Protein AF-A0A2K0UJG3-F1 (afdb_monomer_lite)

Structure (mmCIF, N/CA/C/O backbone):
data_AF-A0A2K0UJG3-F1
#
_entry.id   AF-A0A2K0U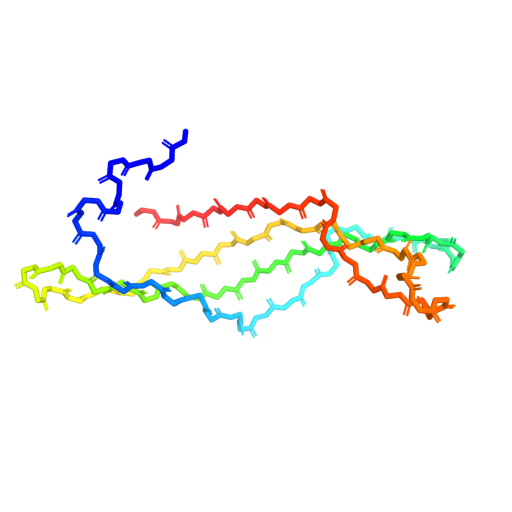JG3-F1
#
loop_
_atom_site.group_PDB
_atom_site.id
_atom_site.type_symbol
_atom_site.label_atom_id
_atom_site.label_alt_id
_atom_site.label_comp_id
_atom_site.label_asym_id
_atom_site.label_entity_id
_atom_site.label_seq_id
_atom_site.pdbx_PDB_ins_code
_atom_site.Cartn_x
_atom_site.Cartn_y
_atom_site.Cartn_z
_atom_site.occupancy
_atom_site.B_iso_or_equiv
_atom_site.auth_seq_id
_atom_site.auth_comp_id
_atom_site.auth_asym_id
_atom_site.auth_atom_id
_atom_site.pdbx_PDB_model_num
ATOM 1 N N . MET A 1 1 ? -15.254 -3.680 -6.538 1.00 48.09 1 MET A N 1
ATOM 2 C CA . MET A 1 1 ? -14.807 -2.268 -6.491 1.00 48.09 1 MET A CA 1
ATOM 3 C C . MET A 1 1 ? -15.354 -1.636 -5.210 1.00 48.09 1 MET A C 1
ATOM 5 O O . MET A 1 1 ? -16.483 -1.941 -4.856 1.00 48.09 1 MET A O 1
ATOM 9 N N . ARG A 1 2 ? -14.562 -0.871 -4.440 1.00 61.25 2 ARG A N 1
ATOM 10 C CA . ARG A 1 2 ? -14.930 -0.377 -3.086 1.00 61.25 2 ARG A CA 1
ATOM 11 C C . ARG A 1 2 ? -15.722 0.945 -3.113 1.00 61.25 2 ARG A C 1
ATOM 13 O O . ARG A 1 2 ? -15.476 1.811 -2.281 1.00 61.25 2 ARG A O 1
ATOM 20 N N . GLU A 1 3 ? -16.629 1.133 -4.069 1.00 65.94 3 GLU A N 1
ATOM 21 C CA . GLU A 1 3 ? -17.322 2.421 -4.266 1.00 65.94 3 GLU A CA 1
ATOM 22 C C . GLU A 1 3 ? -18.125 2.851 -3.032 1.00 65.94 3 GLU A C 1
ATOM 24 O O . GLU A 1 3 ? -18.007 3.988 -2.581 1.00 65.94 3 GLU A O 1
ATOM 29 N N . GLY A 1 4 ? -18.830 1.910 -2.395 1.00 76.81 4 GLY A N 1
ATOM 30 C CA . GLY A 1 4 ? -19.596 2.188 -1.177 1.00 76.81 4 GLY A CA 1
ATOM 31 C C . GLY A 1 4 ? -18.747 2.673 0.004 1.00 76.81 4 GLY A C 1
ATOM 32 O O . GLY A 1 4 ? -19.248 3.398 0.855 1.00 76.81 4 GLY A O 1
ATOM 33 N N . MET A 1 5 ? -17.449 2.355 0.055 1.00 79.94 5 MET A N 1
ATOM 34 C CA . MET A 1 5 ? -16.585 2.735 1.179 1.00 79.94 5 MET A CA 1
ATOM 35 C C . MET A 1 5 ? -16.328 4.249 1.228 1.00 79.94 5 MET A C 1
ATOM 37 O O . MET A 1 5 ? -16.324 4.837 2.307 1.00 79.94 5 MET A O 1
ATOM 41 N N . TRP A 1 6 ? -16.172 4.902 0.071 1.00 82.06 6 TRP A N 1
ATOM 42 C CA . TRP A 1 6 ? -15.938 6.352 -0.010 1.00 82.06 6 TRP A CA 1
ATOM 43 C C . TRP A 1 6 ? -17.176 7.189 0.337 1.00 82.06 6 TRP A C 1
ATOM 45 O O . TRP A 1 6 ? -17.074 8.386 0.619 1.00 82.06 6 TRP A O 1
ATOM 55 N N . SER A 1 7 ? -18.357 6.565 0.370 1.00 87.19 7 SER A N 1
ATOM 56 C CA . SER A 1 7 ? -19.561 7.232 0.868 1.00 87.19 7 SER A CA 1
ATOM 57 C C . SER A 1 7 ? -19.442 7.565 2.362 1.00 87.19 7 SER A C 1
ATOM 59 O O . SER A 1 7 ? -19.880 8.641 2.765 1.00 87.19 7 SER A O 1
ATOM 61 N N . VAL A 1 8 ? -18.746 6.723 3.141 1.00 87.56 8 VAL A N 1
ATOM 62 C CA . VAL A 1 8 ? -18.636 6.823 4.609 1.00 87.56 8 VAL A CA 1
ATOM 63 C C . VAL A 1 8 ? -17.262 7.319 5.071 1.00 87.56 8 VAL A C 1
ATOM 65 O O . VAL A 1 8 ? -17.168 8.046 6.058 1.00 87.56 8 VAL A O 1
ATOM 68 N N . VAL A 1 9 ? -16.188 6.956 4.366 1.00 89.75 9 VAL A N 1
ATOM 69 C CA . VAL A 1 9 ? -14.809 7.314 4.734 1.00 89.75 9 VAL A CA 1
ATOM 70 C C . VAL A 1 9 ? -14.477 8.731 4.263 1.00 89.75 9 VAL A C 1
ATOM 72 O O . VAL A 1 9 ? -14.592 9.037 3.078 1.00 89.75 9 VAL A O 1
ATOM 75 N N . ALA A 1 10 ? -14.053 9.586 5.192 1.00 92.06 10 ALA A N 1
ATOM 76 C CA . ALA A 1 10 ? -13.534 10.925 4.922 1.00 92.06 10 ALA A CA 1
ATOM 77 C C . ALA A 1 10 ? -12.025 10.892 4.644 1.00 92.06 10 ALA A C 1
ATOM 79 O O . ALA A 1 10 ? -11.553 11.513 3.697 1.00 92.06 10 ALA A O 1
ATOM 80 N N . GLU A 1 11 ? -11.271 10.135 5.444 1.00 93.38 11 GLU A N 1
ATOM 81 C CA . GLU A 1 11 ? -9.817 10.027 5.320 1.00 93.38 11 GLU A CA 1
ATOM 82 C C . GLU A 1 11 ? -9.381 8.565 5.453 1.00 93.38 11 GLU A C 1
ATOM 84 O O . GLU A 1 11 ? -9.914 7.804 6.265 1.00 93.38 11 GLU A O 1
ATOM 89 N N . ARG A 1 12 ? -8.390 8.170 4.648 1.00 92.44 12 ARG A N 1
ATOM 90 C CA . ARG A 1 12 ? -7.780 6.839 4.687 1.00 92.44 12 ARG A CA 1
ATOM 91 C C . ARG A 1 12 ? -6.277 6.960 4.489 1.00 92.44 12 ARG A C 1
ATOM 93 O O . ARG A 1 12 ? -5.834 7.359 3.414 1.00 92.44 12 ARG A O 1
ATOM 100 N N . LYS A 1 13 ? -5.495 6.554 5.487 1.00 94.75 13 LYS A N 1
ATOM 101 C CA . LYS A 1 13 ? -4.029 6.604 5.444 1.00 94.75 13 LYS A CA 1
ATOM 102 C C . LYS A 1 13 ? -3.447 5.219 5.677 1.00 94.75 13 LYS A C 1
ATOM 104 O O . LYS A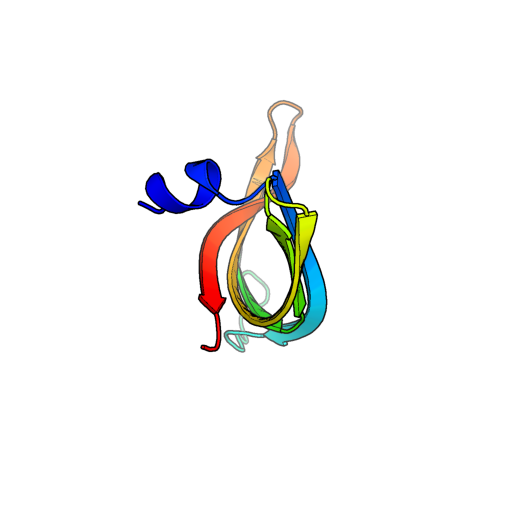 1 13 ? -3.654 4.645 6.739 1.00 94.75 13 LYS A O 1
ATOM 109 N N . HIS A 1 14 ? -2.707 4.707 4.696 1.00 94.31 14 HIS A N 1
ATOM 110 C CA . HIS A 1 14 ? -1.904 3.498 4.871 1.00 94.31 14 HIS A CA 1
ATOM 111 C C . HIS A 1 14 ? -0.518 3.903 5.353 1.00 94.31 14 HIS A C 1
ATOM 113 O O . HIS A 1 14 ? 0.134 4.744 4.734 1.00 94.31 14 HIS A O 1
ATOM 119 N N . THR A 1 15 ? -0.067 3.274 6.426 1.00 96.94 15 THR A N 1
ATOM 120 C CA . THR A 1 15 ? 1.301 3.372 6.922 1.00 96.94 15 THR A CA 1
ATOM 121 C C . THR A 1 15 ? 1.936 1.999 6.767 1.00 96.94 15 THR A C 1
ATOM 123 O O . THR A 1 15 ? 1.403 1.015 7.276 1.00 96.94 15 THR A O 1
ATOM 126 N N . VAL A 1 16 ? 3.051 1.917 6.040 1.00 96.88 16 VAL A N 1
ATOM 127 C CA . VAL A 1 16 ? 3.856 0.692 5.935 1.00 96.88 16 VAL A CA 1
ATOM 128 C C . VAL A 1 16 ? 4.849 0.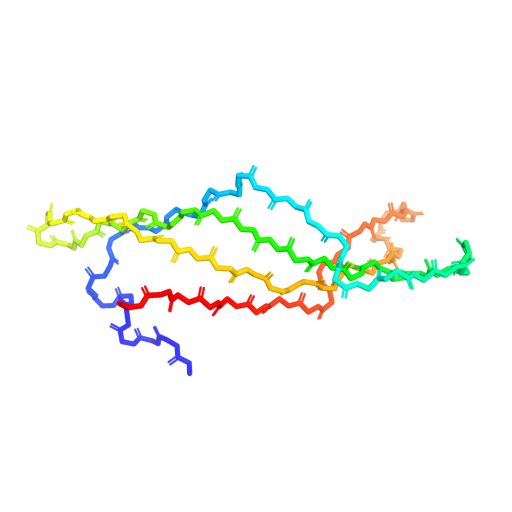684 7.091 1.00 96.88 16 VAL A C 1
ATOM 130 O O . VAL A 1 16 ? 5.613 1.632 7.246 1.00 96.88 16 VAL A O 1
ATOM 133 N N . THR A 1 17 ? 4.839 -0.373 7.898 1.00 97.12 17 THR A N 1
ATOM 134 C CA . THR A 1 17 ? 5.771 -0.549 9.022 1.00 97.12 17 THR A CA 1
ATOM 135 C C . THR A 1 17 ? 6.840 -1.593 8.727 1.00 97.12 17 THR A C 1
ATOM 137 O O . THR A 1 17 ? 7.931 -1.521 9.288 1.00 97.12 17 THR A O 1
ATOM 140 N N . LYS A 1 18 ? 6.554 -2.558 7.841 1.00 97.38 18 LYS A N 1
ATOM 141 C CA . LYS A 1 18 ? 7.504 -3.592 7.409 1.00 97.38 18 LYS A CA 1
ATOM 142 C C . LYS A 1 18 ? 7.332 -3.921 5.929 1.00 97.38 18 LYS A C 1
ATOM 144 O O . LYS A 1 18 ? 6.221 -3.878 5.398 1.00 97.38 18 LYS A O 1
ATOM 149 N N . VAL A 1 19 ? 8.442 -4.292 5.297 1.00 96.00 19 VAL A N 1
ATOM 150 C CA . VAL A 1 19 ? 8.510 -4.748 3.907 1.00 96.00 19 VAL A CA 1
ATOM 151 C C . VAL A 1 19 ? 9.313 -6.041 3.869 1.00 96.00 19 VAL A C 1
ATOM 153 O O . VAL A 1 19 ? 10.372 -6.129 4.488 1.00 96.00 19 VAL A O 1
ATOM 156 N N . PHE A 1 20 ? 8.810 -7.029 3.141 1.00 94.00 20 PHE A N 1
ATOM 157 C CA . PHE A 1 20 ? 9.452 -8.323 2.942 1.00 94.00 20 PHE A CA 1
ATOM 158 C C . PHE A 1 20 ? 9.480 -8.653 1.448 1.00 94.00 20 PHE A C 1
ATOM 160 O O . PHE A 1 20 ? 8.572 -8.233 0.726 1.00 94.00 20 PHE A O 1
ATOM 167 N N . PRO A 1 21 ? 10.455 -9.435 0.966 1.00 92.75 21 PRO A N 1
ATOM 168 C CA . PRO A 1 21 ? 10.356 -10.048 -0.352 1.00 92.75 21 PRO A CA 1
ATOM 169 C C . PRO A 1 21 ? 9.116 -10.950 -0.400 1.00 92.75 21 PRO A C 1
ATOM 171 O O . PRO A 1 21 ? 8.952 -11.827 0.445 1.00 92.75 21 PRO A O 1
ATOM 174 N N . GLY A 1 22 ? 8.225 -10.719 -1.364 1.00 88.81 22 GLY A N 1
ATOM 175 C CA . GLY A 1 22 ? 7.108 -11.630 -1.642 1.00 88.81 22 GLY A CA 1
ATOM 176 C C . GLY A 1 22 ? 7.557 -12.872 -2.407 1.00 88.81 22 GLY A C 1
ATOM 177 O O . GLY A 1 22 ? 6.933 -13.924 -2.312 1.00 88.81 22 GLY A O 1
ATOM 178 N N . ARG A 1 23 ? 8.709 -12.769 -3.074 1.00 86.81 23 ARG A N 1
ATOM 179 C CA . ARG A 1 23 ? 9.436 -13.881 -3.667 1.00 86.81 23 ARG A CA 1
ATOM 180 C C . ARG A 1 23 ? 10.931 -13.622 -3.572 1.00 86.81 23 ARG A C 1
ATOM 182 O O . ARG A 1 23 ? 11.394 -12.509 -3.810 1.00 86.81 23 ARG A O 1
ATOM 189 N N . PHE A 1 24 ? 11.679 -14.669 -3.260 1.00 78.50 24 PHE A N 1
ATOM 190 C CA . PHE A 1 24 ? 13.133 -14.671 -3.349 1.00 78.50 24 PHE A CA 1
ATOM 191 C C . PHE A 1 24 ? 13.485 -15.172 -4.750 1.00 78.50 24 PHE A C 1
ATOM 193 O O . PHE A 1 24 ? 13.198 -16.319 -5.088 1.00 78.50 24 PHE A O 1
ATOM 200 N N . ASN A 1 25 ? 13.968 -14.274 -5.609 1.00 67.88 25 ASN A N 1
ATOM 201 C CA . ASN A 1 25 ? 14.395 -14.613 -6.961 1.00 67.88 25 ASN A CA 1
ATOM 202 C C . ASN A 1 25 ? 15.921 -14.512 -7.005 1.00 67.88 25 ASN A C 1
ATOM 204 O O . ASN A 1 25 ? 16.460 -13.438 -6.751 1.00 67.88 25 ASN A O 1
ATOM 208 N N . ASP A 1 26 ? 16.601 -15.608 -7.334 1.00 67.81 26 ASP A N 1
ATOM 209 C CA . ASP A 1 26 ? 18.072 -15.652 -7.384 1.00 67.81 26 ASP A CA 1
ATOM 210 C C . ASP A 1 26 ? 18.636 -15.016 -8.665 1.00 67.81 26 ASP A C 1
ATOM 212 O O . ASP A 1 26 ? 19.848 -14.898 -8.838 1.00 67.81 26 ASP A O 1
ATOM 216 N N . 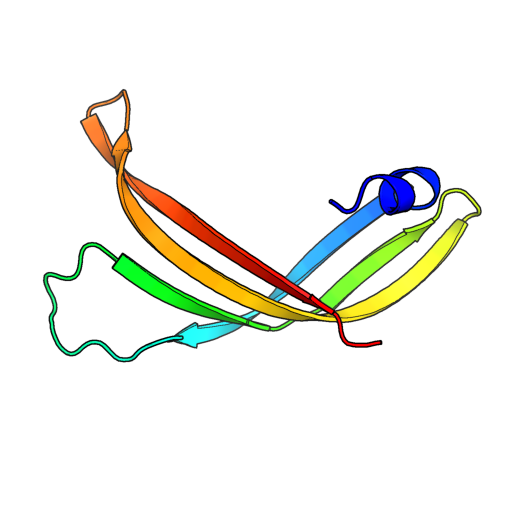ASN A 1 27 ? 17.760 -14.597 -9.583 1.00 65.81 27 ASN A N 1
ATOM 217 C CA . ASN A 1 27 ? 18.156 -13.991 -10.843 1.00 65.81 27 ASN A CA 1
ATOM 218 C C . ASN A 1 27 ? 18.253 -12.462 -10.718 1.00 65.81 27 ASN A C 1
ATOM 220 O O . ASN A 1 27 ? 17.238 -11.764 -10.638 1.00 65.81 27 ASN A O 1
ATOM 224 N N . GLN A 1 28 ? 19.488 -11.954 -10.721 1.00 62.97 28 GLN A N 1
ATOM 225 C CA . GLN A 1 28 ? 19.815 -10.533 -10.557 1.00 62.97 28 GLN A CA 1
ATOM 226 C C . GLN A 1 28 ? 19.259 -9.649 -11.693 1.00 62.97 28 GLN A C 1
ATOM 228 O O . GLN A 1 28 ? 19.015 -8.464 -11.473 1.00 62.97 28 GLN A O 1
ATOM 233 N N . ASP A 1 29 ? 18.966 -10.237 -12.860 1.00 64.94 29 ASP A N 1
ATOM 234 C CA . ASP A 1 29 ? 18.420 -9.552 -14.045 1.00 64.94 29 ASP A CA 1
ATOM 235 C C . ASP A 1 29 ? 16.883 -9.432 -14.048 1.00 64.94 29 ASP A C 1
ATOM 237 O O . ASP A 1 29 ? 16.263 -9.038 -15.043 1.00 64.94 29 ASP A O 1
ATOM 241 N N . SER A 1 30 ? 16.228 -9.773 -12.936 1.00 71.06 30 SER A N 1
ATOM 242 C CA . SER A 1 30 ? 14.782 -9.621 -12.797 1.00 71.06 30 SER A CA 1
ATOM 243 C C . SER A 1 30 ? 14.370 -8.148 -12.919 1.00 71.06 30 SER A C 1
ATOM 245 O O . SER A 1 30 ? 14.674 -7.320 -12.061 1.00 71.06 30 SER A O 1
ATOM 247 N N . LYS A 1 31 ? 13.594 -7.813 -13.959 1.00 82.31 31 LYS A N 1
ATOM 248 C CA . LYS A 1 31 ? 12.955 -6.487 -14.103 1.00 82.31 31 LYS A CA 1
ATOM 249 C C . LYS A 1 31 ? 11.831 -6.247 -13.091 1.00 82.31 31 LYS A C 1
ATOM 251 O O . LYS A 1 31 ? 11.255 -5.155 -13.069 1.00 82.31 31 LYS A O 1
ATOM 256 N N . GLU A 1 32 ? 11.507 -7.263 -12.293 1.00 90.00 32 GLU A N 1
ATOM 257 C CA . GLU A 1 32 ? 10.417 -7.257 -11.330 1.00 90.00 32 GLU A CA 1
ATOM 258 C C . GLU A 1 32 ? 10.892 -7.578 -9.914 1.00 90.00 32 GLU A C 1
ATOM 260 O O . GLU A 1 32 ? 11.758 -8.431 -9.709 1.00 90.00 32 GLU A O 1
ATOM 265 N N . SER A 1 33 ? 10.268 -6.921 -8.939 1.00 91.12 33 SER A N 1
ATOM 266 C CA . SER A 1 33 ? 10.455 -7.190 -7.516 1.00 91.12 33 SER A CA 1
ATOM 267 C C . SER A 1 33 ? 9.098 -7.386 -6.858 1.00 91.12 33 SER A C 1
ATOM 269 O O . SER A 1 33 ? 8.268 -6.475 -6.831 1.00 91.12 33 SER A O 1
ATOM 271 N N . GLU A 1 34 ? 8.875 -8.577 -6.318 1.00 93.75 34 GLU A N 1
ATOM 272 C CA . GLU A 1 34 ? 7.665 -8.920 -5.580 1.00 93.75 34 GLU A CA 1
ATOM 273 C C . GLU A 1 34 ? 7.862 -8.621 -4.092 1.00 93.75 34 GLU A C 1
ATOM 275 O O . GLU A 1 34 ? 8.871 -9.006 -3.498 1.00 93.75 34 GLU A O 1
ATOM 280 N N . LEU A 1 35 ? 6.902 -7.930 -3.479 1.00 94.75 35 LEU A N 1
ATOM 281 C CA . LEU A 1 35 ? 6.983 -7.425 -2.113 1.00 94.75 35 LEU A CA 1
ATOM 282 C C . LEU A 1 35 ? 5.708 -7.743 -1.331 1.00 94.75 35 LEU A C 1
ATOM 284 O O . LEU A 1 35 ? 4.592 -7.564 -1.823 1.00 94.75 35 LEU A O 1
ATOM 288 N N . MET A 1 36 ? 5.890 -8.116 -0.069 1.00 96.62 36 MET A N 1
ATOM 289 C CA . MET A 1 36 ? 4.843 -8.124 0.943 1.00 96.62 36 MET A CA 1
ATOM 290 C C . MET A 1 36 ? 5.014 -6.911 1.853 1.00 96.62 36 MET A C 1
ATOM 292 O O . MET A 1 36 ? 6.090 -6.660 2.394 1.00 96.62 36 MET A O 1
ATOM 296 N N . LEU A 1 37 ? 3.937 -6.158 2.027 1.00 96.62 37 LEU A N 1
ATOM 297 C CA . LEU A 1 37 ? 3.862 -4.983 2.884 1.00 96.62 37 LEU A CA 1
ATOM 298 C C . LEU A 1 37 ? 3.047 -5.335 4.122 1.00 96.62 37 LEU A C 1
ATOM 300 O O . LEU A 1 37 ? 2.045 -6.040 4.027 1.00 96.62 37 LEU A O 1
ATOM 304 N N . HIS A 1 38 ? 3.437 -4.811 5.272 1.00 97.00 38 HIS A N 1
ATOM 305 C CA . HIS A 1 38 ? 2.657 -4.907 6.497 1.00 97.00 38 HIS A CA 1
ATOM 306 C C . HIS A 1 38 ? 2.610 -3.544 7.175 1.00 97.00 38 HIS A C 1
ATOM 308 O O . HIS A 1 38 ? 3.607 -2.815 7.185 1.00 97.00 38 HIS A O 1
ATOM 314 N N . GLY A 1 39 ? 1.471 -3.208 7.767 1.00 96.56 39 GLY A N 1
ATOM 315 C CA . GLY A 1 39 ? 1.343 -2.025 8.602 1.00 96.56 39 GLY A CA 1
ATOM 316 C C . GLY A 1 39 ? -0.092 -1.754 9.004 1.00 96.56 39 GLY A C 1
ATOM 317 O O . GLY A 1 39 ? -0.874 -2.684 9.180 1.00 96.56 39 GLY A O 1
ATOM 318 N N . ASP A 1 40 ? -0.436 -0.475 9.110 1.00 96.69 40 ASP A N 1
ATOM 319 C CA . ASP A 1 40 ? -1.719 -0.024 9.644 1.00 96.69 40 ASP A CA 1
ATOM 320 C C . ASP A 1 40 ? -2.462 0.873 8.654 1.00 96.69 40 ASP A C 1
ATOM 322 O O . ASP A 1 40 ? -1.852 1.639 7.900 1.00 96.69 40 ASP A O 1
ATOM 326 N N . VAL A 1 41 ? -3.791 0.775 8.651 1.00 95.06 41 VAL A N 1
ATOM 327 C CA . VAL A 1 41 ? -4.667 1.715 7.950 1.00 95.06 41 VAL A CA 1
ATOM 328 C C . VAL A 1 41 ? -5.481 2.476 8.972 1.00 95.06 41 VAL A C 1
ATOM 330 O O . VAL A 1 41 ? -6.316 1.890 9.658 1.00 95.06 41 VAL A O 1
ATOM 333 N N . ALA A 1 42 ? -5.251 3.783 9.032 1.00 95.25 42 ALA A N 1
ATOM 334 C CA . ALA A 1 42 ? -6.087 4.700 9.786 1.00 95.25 42 ALA A CA 1
ATOM 335 C C . ALA A 1 42 ? -7.259 5.157 8.909 1.00 95.25 42 ALA A C 1
ATOM 337 O O . ALA A 1 42 ? -7.062 5.603 7.771 1.00 95.25 42 ALA A O 1
ATOM 338 N N . TYR A 1 43 ? -8.465 5.049 9.453 1.00 92.75 43 TYR A N 1
ATOM 339 C CA . TYR A 1 43 ? -9.704 5.541 8.874 1.00 92.75 43 TYR A CA 1
ATOM 340 C C . TYR A 1 43 ? -10.265 6.655 9.738 1.00 92.75 43 TYR A C 1
ATOM 342 O O . TYR A 1 43 ? -10.306 6.536 10.962 1.00 92.75 43 TYR A O 1
ATOM 350 N N . LYS A 1 44 ? -10.789 7.678 9.073 1.00 94.31 44 LYS A N 1
ATOM 351 C CA . LYS A 1 44 ? -11.708 8.643 9.663 1.00 94.31 44 LYS A CA 1
ATOM 352 C C . LYS A 1 44 ? -12.968 8.668 8.823 1.00 94.31 44 LYS A C 1
ATOM 354 O O . LYS A 1 44 ? -12.898 8.798 7.598 1.00 94.31 44 LYS A O 1
ATOM 359 N N . THR A 1 45 ? -14.114 8.503 9.452 1.00 92.56 45 THR A N 1
ATOM 360 C CA . THR A 1 45 ? -15.420 8.531 8.794 1.00 92.56 45 THR A CA 1
ATOM 361 C C . THR A 1 45 ? -16.008 9.937 8.840 1.00 92.56 45 THR A C 1
ATOM 363 O O . THR A 1 45 ? -15.583 10.793 9.618 1.00 92.56 45 THR A O 1
ATOM 366 N N . LYS A 1 46 ? -16.967 10.215 7.955 1.00 92.38 46 LYS A N 1
ATOM 367 C CA . LYS A 1 46 ? -17.586 11.547 7.827 1.00 92.38 46 LYS A CA 1
ATOM 368 C C . LYS A 1 46 ? -18.408 11.961 9.052 1.00 92.38 46 LYS A C 1
ATOM 370 O O . LYS A 1 46 ? -18.613 13.149 9.255 1.00 92.38 46 LYS A O 1
ATOM 375 N N . ASP A 1 47 ? -18.841 10.998 9.861 1.00 93.44 47 ASP A N 1
ATOM 376 C CA . ASP A 1 47 ? -19.491 11.210 11.160 1.00 93.44 47 ASP A CA 1
ATOM 377 C C . ASP A 1 47 ? -18.487 11.478 12.304 1.00 93.44 47 ASP A C 1
ATOM 379 O O . ASP A 1 47 ? -18.894 11.694 13.441 1.00 93.44 47 ASP A O 1
ATOM 383 N N . GLY A 1 48 ? -17.179 11.493 12.013 1.00 91.50 48 GLY A N 1
ATOM 384 C CA . GLY A 1 48 ? -16.116 11.817 12.965 1.00 91.50 48 GLY A CA 1
ATOM 385 C C . GLY A 1 48 ? -15.477 10.613 13.658 1.00 91.50 48 GLY A C 1
ATOM 386 O O . GLY A 1 48 ? -14.465 10.793 14.340 1.00 91.50 48 GLY A O 1
ATOM 387 N N . ASN A 1 49 ? -15.989 9.392 13.465 1.00 93.25 49 ASN A N 1
ATOM 388 C CA . ASN A 1 49 ? -15.376 8.204 14.062 1.00 93.25 49 ASN A CA 1
ATOM 389 C C . ASN A 1 49 ? -13.991 7.928 13.458 1.00 93.25 49 ASN A C 1
ATOM 391 O O . ASN A 1 49 ? -13.735 8.165 12.276 1.00 93.25 49 ASN A O 1
ATOM 395 N N . SER A 1 50 ? -13.074 7.425 14.285 1.00 94.25 50 SER A N 1
ATOM 396 C CA . SER A 1 50 ? -11.709 7.091 13.873 1.00 94.25 50 SER A CA 1
ATOM 397 C C . SER A 1 50 ? -11.345 5.684 14.322 1.00 94.25 50 SER A C 1
ATOM 399 O O . SER A 1 50 ? -11.672 5.274 15.433 1.00 94.25 50 SER A O 1
ATOM 401 N N . SER A 1 51 ? -10.673 4.935 13.453 1.00 93.62 51 SER A N 1
ATOM 402 C CA . SER A 1 51 ? -10.216 3.576 13.748 1.00 93.62 51 SER A CA 1
ATOM 403 C C . SER A 1 51 ? -8.910 3.276 13.028 1.00 93.62 51 SER A C 1
ATOM 405 O O . SER A 1 51 ? -8.633 3.834 11.966 1.00 93.62 51 SER A O 1
ATOM 407 N N . THR A 1 52 ? -8.120 2.373 13.598 1.00 94.94 52 THR A N 1
ATOM 408 C CA . THR A 1 52 ? -6.888 1.872 12.991 1.00 94.94 52 THR A CA 1
ATOM 409 C C . THR A 1 52 ? -6.951 0.356 12.972 1.00 94.94 52 THR A C 1
ATOM 411 O O . THR A 1 52 ? -7.247 -0.257 13.995 1.00 94.94 52 THR A O 1
ATOM 414 N N . VAL A 1 53 ? -6.685 -0.242 11.814 1.00 94.19 53 VAL A N 1
ATOM 415 C CA . VAL A 1 53 ? -6.661 -1.701 11.646 1.00 94.19 53 VAL A CA 1
ATOM 416 C C . VAL A 1 53 ? -5.380 -2.131 10.950 1.00 94.19 53 VAL A C 1
ATOM 418 O O . VAL A 1 53 ? -4.874 -1.423 10.073 1.00 94.19 53 VAL A O 1
ATOM 421 N N . ALA A 1 54 ? -4.892 -3.317 11.302 1.00 95.56 54 ALA A N 1
ATOM 422 C CA . ALA A 1 54 ? -3.755 -3.915 10.625 1.00 95.56 54 ALA A CA 1
ATOM 423 C C . ALA A 1 54 ? -4.114 -4.262 9.168 1.00 95.56 54 ALA A C 1
ATOM 425 O O . ALA A 1 54 ? -5.233 -4.689 8.853 1.00 95.56 54 ALA A O 1
ATOM 426 N N . TRP A 1 55 ? -3.146 -4.110 8.268 1.00 95.94 55 TRP A N 1
ATOM 427 C CA . TRP A 1 55 ? -3.264 -4.529 6.876 1.00 95.94 55 TRP A CA 1
ATOM 428 C C . TRP A 1 55 ? -1.991 -5.192 6.375 1.00 95.94 55 TRP A C 1
ATOM 430 O O . TRP A 1 55 ? -0.881 -4.928 6.842 1.00 95.94 55 TRP A O 1
ATOM 440 N N . ALA A 1 56 ? -2.181 -6.022 5.358 1.00 96.38 56 ALA A N 1
ATOM 441 C CA . ALA A 1 56 ? -1.107 -6.556 4.548 1.00 96.38 56 ALA A CA 1
ATOM 442 C C . ALA A 1 56 ? -1.309 -6.148 3.088 1.00 96.38 56 ALA A C 1
ATOM 444 O O . ALA A 1 56 ? -2.436 -6.063 2.592 1.00 96.38 56 ALA A O 1
ATOM 445 N N . GLY A 1 57 ? -0.211 -5.897 2.392 1.00 95.62 57 GLY A N 1
ATOM 446 C CA . GLY A 1 57 ? -0.184 -5.608 0.969 1.00 95.62 57 GLY A CA 1
ATOM 447 C C . GLY A 1 57 ? 0.641 -6.638 0.226 1.00 95.62 57 GLY A C 1
ATOM 448 O O . GLY A 1 57 ? 1.656 -7.098 0.734 1.00 95.62 57 GLY A O 1
ATOM 449 N N . HIS A 1 58 ? 0.228 -6.960 -0.990 1.00 96.06 58 HIS A N 1
ATOM 450 C CA . HIS A 1 58 ? 1.075 -7.640 -1.964 1.00 96.06 58 HIS A CA 1
ATOM 451 C C . HIS A 1 58 ? 1.285 -6.691 -3.138 1.00 96.06 58 HIS A C 1
ATOM 453 O O . HIS A 1 58 ? 0.330 -6.063 -3.600 1.00 96.06 58 HIS A O 1
ATOM 459 N N . ALA A 1 59 ? 2.531 -6.529 -3.563 1.00 96.06 59 ALA A N 1
ATOM 460 C CA . ALA A 1 59 ? 2.904 -5.604 -4.616 1.00 96.06 59 ALA A CA 1
ATOM 461 C C . ALA A 1 59 ? 3.932 -6.233 -5.553 1.00 96.06 59 ALA A C 1
ATOM 463 O O . ALA A 1 59 ? 4.857 -6.905 -5.105 1.00 96.06 59 ALA A O 1
ATOM 464 N N . VAL A 1 60 ? 3.807 -5.944 -6.845 1.00 95.00 60 VAL A N 1
ATOM 465 C CA . VAL A 1 60 ? 4.841 -6.236 -7.842 1.00 95.00 60 VAL A CA 1
ATOM 466 C C . VAL A 1 60 ? 5.327 -4.907 -8.396 1.00 95.00 60 VAL A C 1
ATOM 468 O O . VAL A 1 60 ? 4.543 -4.153 -8.974 1.00 95.00 60 VAL A O 1
ATOM 471 N N . LEU A 1 61 ? 6.608 -4.603 -8.206 1.00 93.38 61 LEU A N 1
ATOM 472 C CA . LEU A 1 61 ? 7.275 -3.464 -8.828 1.00 93.38 61 LEU A CA 1
ATOM 473 C C . LEU A 1 61 ? 7.919 -3.906 -10.136 1.00 93.38 61 LEU A C 1
ATOM 475 O O . LEU A 1 61 ? 8.551 -4.954 -10.178 1.00 93.38 61 LEU A O 1
ATOM 479 N N . ARG A 1 62 ? 7.808 -3.085 -11.179 1.00 93.00 62 ARG A N 1
ATOM 480 C CA . ARG A 1 62 ? 8.446 -3.293 -12.481 1.00 93.00 62 ARG A CA 1
ATOM 481 C C . ARG A 1 62 ? 9.228 -2.048 -12.884 1.00 93.00 62 ARG A C 1
ATOM 483 O O . ARG A 1 62 ? 8.704 -0.936 -12.782 1.00 93.00 62 ARG A O 1
ATOM 490 N N . ARG A 1 63 ? 10.459 -2.235 -13.365 1.00 92.31 63 ARG A N 1
ATOM 491 C CA . ARG A 1 63 ? 11.238 -1.172 -14.022 1.00 92.31 63 ARG A CA 1
ATOM 492 C C . ARG A 1 63 ? 10.621 -0.844 -15.375 1.00 92.31 63 ARG A C 1
ATOM 494 O O . ARG A 1 63 ? 10.413 -1.734 -16.201 1.00 92.31 63 ARG A O 1
ATOM 501 N N . VAL A 1 64 ? 10.340 0.429 -15.607 1.00 92.00 64 VAL A N 1
ATOM 502 C CA . VAL A 1 64 ? 9.845 0.948 -16.883 1.00 92.00 64 VAL A CA 1
ATOM 503 C C . VAL A 1 64 ? 10.671 2.154 -17.308 1.00 92.00 64 VAL A C 1
ATOM 505 O O . VAL A 1 64 ? 11.229 2.855 -16.469 1.00 92.00 64 VAL A O 1
ATOM 508 N N . GLN A 1 65 ? 10.708 2.417 -18.609 1.00 92.62 65 GLN A N 1
ATOM 509 C CA . GLN A 1 65 ? 11.238 3.667 -19.143 1.00 92.62 65 GLN A CA 1
ATOM 510 C C . GLN A 1 65 ? 10.171 4.755 -18.979 1.00 92.62 65 GLN A C 1
ATOM 512 O O . GLN A 1 65 ? 9.034 4.585 -19.429 1.00 92.62 65 GLN A O 1
ATOM 517 N N . ALA A 1 66 ? 10.498 5.829 -18.267 1.00 87.62 66 ALA A N 1
ATOM 518 C CA . ALA A 1 66 ? 9.637 6.996 -18.134 1.00 87.62 66 ALA A CA 1
ATOM 519 C C . ALA A 1 66 ? 9.666 7.840 -19.420 1.00 87.62 66 ALA A C 1
ATOM 521 O O . ALA A 1 66 ? 10.567 7.709 -20.244 1.00 87.62 66 ALA A O 1
ATOM 522 N N . GLU A 1 67 ? 8.702 8.750 -19.578 1.00 82.88 67 GLU A N 1
ATOM 523 C CA . GLU A 1 67 ? 8.595 9.628 -20.759 1.00 82.88 67 GLU A CA 1
ATOM 524 C C . GLU A 1 67 ? 9.826 10.542 -20.959 1.00 82.88 67 GLU A C 1
ATOM 526 O O . GLU A 1 67 ? 10.035 11.052 -22.053 1.00 82.88 67 GLU A O 1
ATOM 531 N N . GLY A 1 68 ? 10.680 10.689 -19.936 1.00 85.94 68 GLY A N 1
ATOM 532 C CA . GLY A 1 68 ? 11.968 11.394 -19.993 1.00 85.94 68 GLY A CA 1
ATOM 533 C C . GLY A 1 68 ? 13.198 10.512 -20.258 1.00 85.94 68 GLY A C 1
ATOM 534 O O . GLY A 1 68 ? 14.315 11.001 -20.143 1.00 85.94 68 GLY A O 1
ATOM 535 N N . GLY A 1 69 ? 13.023 9.222 -20.569 1.00 87.69 69 GLY A N 1
ATOM 536 C CA . GLY A 1 69 ? 14.126 8.283 -20.831 1.00 87.69 69 GLY A CA 1
ATOM 537 C C . GLY A 1 69 ? 14.845 7.756 -19.583 1.00 87.69 69 GLY A C 1
ATOM 538 O O . GLY A 1 69 ? 15.792 6.984 -19.701 1.00 87.69 69 GLY A O 1
ATOM 539 N N . GLU A 1 70 ? 14.403 8.153 -18.389 1.00 90.94 70 GLU A N 1
ATOM 540 C CA . GLU A 1 70 ? 14.912 7.619 -17.126 1.00 90.94 70 GLU A CA 1
ATOM 541 C C . GLU A 1 70 ? 14.200 6.317 -16.745 1.00 90.94 70 GLU A C 1
ATOM 543 O O . GLU A 1 70 ? 13.000 6.136 -16.979 1.00 90.94 70 GLU A O 1
ATOM 548 N N . GLU A 1 71 ? 14.933 5.406 -16.112 1.00 91.31 71 GLU A N 1
ATOM 549 C CA . GLU A 1 71 ? 14.352 4.192 -15.554 1.00 91.31 71 GLU A CA 1
ATOM 550 C C . GLU A 1 71 ? 13.637 4.498 -14.232 1.00 91.31 71 GLU A C 1
ATOM 552 O O . GLU A 1 71 ? 14.206 5.089 -13.316 1.00 91.31 71 GLU A O 1
ATOM 557 N N . ALA A 1 72 ? 12.386 4.053 -14.113 1.00 92.06 72 ALA A N 1
ATOM 558 C CA . ALA A 1 72 ? 11.574 4.232 -12.919 1.00 92.06 72 ALA A CA 1
ATOM 559 C C . ALA A 1 72 ? 10.904 2.925 -12.493 1.00 92.06 72 ALA A C 1
ATOM 561 O O . ALA A 1 72 ? 10.468 2.119 -13.318 1.00 92.06 72 ALA A O 1
ATOM 562 N N . TRP A 1 73 ? 10.750 2.743 -11.185 1.00 91.94 73 TRP A N 1
ATOM 563 C CA . TRP A 1 73 ? 9.932 1.669 -10.632 1.00 91.94 73 TRP A CA 1
ATOM 564 C C . TRP A 1 73 ? 8.463 2.079 -10.610 1.00 91.94 73 TRP A C 1
ATOM 566 O O . TRP A 1 73 ? 8.108 3.127 -10.072 1.00 91.94 73 TRP A O 1
ATOM 576 N N . LYS A 1 74 ? 7.592 1.229 -11.152 1.00 93.25 74 LYS A N 1
ATOM 577 C CA . LYS A 1 74 ? 6.136 1.383 -11.053 1.00 93.25 74 LYS A CA 1
ATOM 578 C C . LYS A 1 74 ? 5.501 0.124 -10.482 1.00 93.25 74 LYS A C 1
ATOM 580 O O . LYS A 1 74 ? 6.007 -0.976 -10.682 1.00 93.25 74 LYS A O 1
ATOM 585 N N . LEU A 1 75 ? 4.374 0.286 -9.791 1.00 93.50 75 LEU A N 1
ATOM 586 C CA . LEU A 1 75 ? 3.545 -0.840 -9.366 1.00 93.50 75 LEU A CA 1
ATOM 587 C C . LEU A 1 75 ? 2.872 -1.455 -10.598 1.00 93.50 75 LEU A C 1
ATOM 589 O O . LEU A 1 75 ? 2.018 -0.825 -11.217 1.00 93.50 75 LEU A O 1
ATOM 593 N N . ALA A 1 76 ? 3.273 -2.674 -10.949 1.00 94.31 76 ALA A N 1
ATOM 594 C CA . ALA A 1 76 ? 2.587 -3.507 -11.931 1.00 94.31 76 ALA A CA 1
ATOM 595 C C . ALA A 1 76 ? 1.355 -4.183 -11.310 1.00 94.31 76 ALA A C 1
ATOM 597 O O . ALA A 1 76 ? 0.316 -4.283 -11.956 1.00 94.31 76 ALA A O 1
ATOM 598 N N . GLU A 1 77 ? 1.451 -4.583 -10.039 1.00 94.94 77 GLU A N 1
ATOM 599 C CA . GLU A 1 77 ? 0.333 -5.115 -9.258 1.00 94.94 77 GLU A CA 1
ATOM 600 C C . GLU A 1 77 ? 0.331 -4.537 -7.844 1.00 94.94 77 GLU A C 1
ATOM 602 O O . GLU A 1 77 ? 1.386 -4.293 -7.256 1.00 94.94 77 GLU A O 1
ATOM 607 N N . TYR A 1 78 ? -0.865 -4.341 -7.285 1.00 94.69 78 TYR A N 1
ATOM 608 C CA . TYR A 1 78 ? -1.049 -3.921 -5.900 1.00 94.69 78 TYR A CA 1
ATOM 609 C C . TYR A 1 78 ? -2.368 -4.459 -5.335 1.00 94.69 78 TYR A C 1
ATOM 611 O O . TYR A 1 78 ? -3.451 -4.162 -5.845 1.00 94.69 78 TYR A O 1
ATOM 619 N N . ARG A 1 79 ? -2.284 -5.254 -4.267 1.00 94.56 79 ARG A N 1
ATOM 620 C CA . ARG A 1 79 ? -3.425 -5.866 -3.571 1.00 94.56 79 ARG A CA 1
ATOM 621 C C . ARG A 1 79 ? -3.358 -5.536 -2.086 1.00 94.56 79 ARG A C 1
ATOM 623 O O . ARG A 1 79 ? -2.282 -5.518 -1.500 1.00 94.56 79 ARG A O 1
ATOM 630 N N . VAL A 1 80 ? -4.520 -5.294 -1.478 1.00 93.12 80 VAL A N 1
ATOM 631 C CA . VAL A 1 80 ? -4.649 -4.896 -0.067 1.00 93.12 80 VAL A CA 1
ATOM 632 C C . VAL A 1 80 ? -5.589 -5.847 0.659 1.00 93.12 80 VAL A C 1
ATOM 634 O O . VAL A 1 80 ? -6.769 -5.949 0.308 1.00 93.12 80 VAL A O 1
ATOM 637 N N . TYR A 1 81 ? -5.078 -6.453 1.723 1.00 92.94 81 TYR A N 1
ATOM 638 C CA . TYR A 1 81 ? -5.795 -7.311 2.654 1.00 92.94 81 TYR A CA 1
ATOM 639 C C . TYR A 1 81 ? -5.970 -6.557 3.971 1.00 92.94 81 TYR A C 1
ATOM 641 O O . TYR A 1 81 ? -5.001 -6.080 4.556 1.00 92.94 81 TYR A O 1
ATOM 649 N N . LEU A 1 82 ? -7.214 -6.417 4.422 1.00 88.94 82 LEU A N 1
ATOM 650 C CA . LEU A 1 82 ? -7.540 -5.809 5.710 1.00 88.94 82 LEU A CA 1
ATOM 651 C C . LEU A 1 82 ? -7.973 -6.923 6.653 1.00 88.94 82 LEU A C 1
ATOM 653 O O . LEU A 1 82 ? -8.842 -7.714 6.280 1.00 88.94 82 LEU A O 1
ATOM 657 N N . LEU A 1 83 ? -7.391 -6.969 7.847 1.00 75.31 83 LEU A N 1
ATOM 658 C CA . LEU A 1 83 ? -7.917 -7.803 8.922 1.00 75.31 83 LEU A CA 1
ATOM 659 C C . LEU A 1 83 ? -9.182 -7.132 9.475 1.00 75.31 83 LEU A C 1
ATOM 661 O O . LEU A 1 83 ? -9.188 -5.923 9.710 1.00 75.31 83 LEU A O 1
ATOM 665 N N . LYS A 1 84 ? -10.260 -7.912 9.577 1.00 62.41 84 LYS A N 1
ATOM 666 C CA . LYS A 1 84 ? -11.524 -7.513 10.205 1.00 62.41 84 LYS A 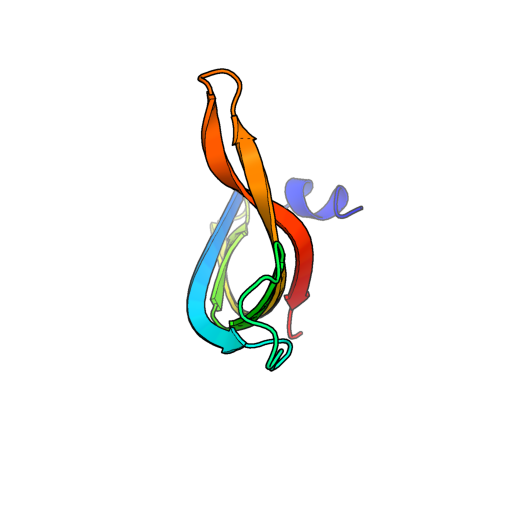CA 1
ATOM 667 C C . LYS A 1 84 ? -11.523 -7.908 11.670 1.00 62.41 84 LYS A C 1
ATOM 669 O O . LYS A 1 84 ? -10.957 -8.985 11.960 1.00 62.41 84 LYS A O 1
#

Sequence (84 aa):
MREGMWSVVAERKHTVTKVFPGRFNDNQDSKESELMLHGDVAYKTKDGNSSTVAWAGHAVLRRVQAEGGEEAWKLAEYRVYLLK

pLDDT: mean 88.65, std 10.4, range [48.09, 97.38]

Radius of gyration: 16.29 Å; chains: 1; bounding box: 39×28×35 Å

Foldseek 3Di:
DPVVVVVWWPDKDD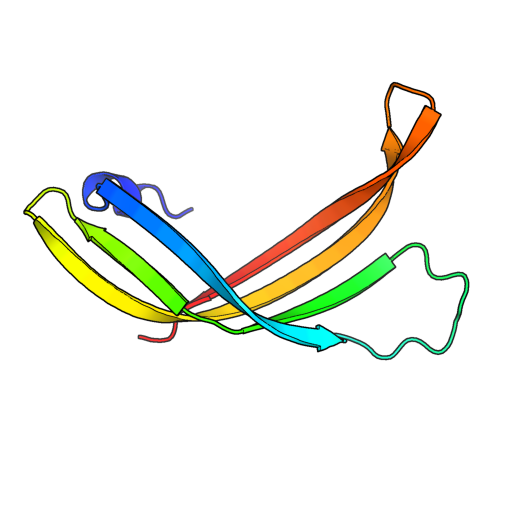DFPDKDFPDDDPDPPDQKTKIKTKDKIWTATPVGDIDIFIKIKIWMWGWDQDPVRDTDIDTPDIDMDTDD

Secondary structure (DSSP, 8-state):
--HHHHHHEEEEEEEEEEEEESS----TT-SEEEEEEEEEEEEEETTS-EEEEEEEEEEEEEEEE-TTS-EEEEEEEEEEEE--

Organism: Trichoderma harzianum (NCBI:txid5544)